Protein AF-A0A934CWQ5-F1 (afdb_monomer)

Solvent-accessible surface area (backbone atoms only — not comparable to full-atom values): 5980 Å² total; per-residue (Å²): 134,55,74,67,29,53,52,23,44,56,51,14,55,50,30,44,52,49,19,52,57,28,49,80,69,72,39,38,60,55,19,54,39,26,48,38,51,16,53,44,26,43,38,38,21,45,21,22,69,71,64,77,41,87,55,77,99,70,81,56,46,71,59,38,40,61,69,38,70,62,86,74,60,66,73,58,52,53,50,50,53,50,42,46,56,49,40,53,49,67,73,59,57,93,48,64,69,62,49,52,71,72,36,42,69,89,75,72,110

Mean predicted aligned error: 2.6 Å

pLDDT: mean 96.06, std 3.04, range [79.69, 98.69]

Secondary structure (DSSP, 8-state):
--HHHHHHHHHHHHHHHHHHHHHHTT-HHHHHHHHHHHHHHHHHHHHHHHHSSPPPS---HHHHHHHTT----HHHHHHHHHHHHHHHHHHS-S-HHHHHHHS-HHHH-

Foldseek 3Di:
DDPLLVVLQVVLVVLQVVLVVCLVVLVQLSNLQSPLSSLVSNLQSLLCVQVVDRDDPDSQNVVSCVSSVDDDDPVVVVVNVVSSVSNVCSVDPPDVVVNSVVGGSVNRD

Sequence (109 aa):
MRKDTESFILSSEYDLTTARHMFNTGRYVYVVFMCHIAVEKLLKAIVAETTDRVPPKTHNLLYLIKLACLSMPQDLFDFVAKINNASIVTRYPEDFNRLIESYPENVVK

Nearest PDB structures (foldseek):
  1ufb-assembly1_A  TM=8.213E-01  e=5.011E-03  Thermus thermophilus
  1wol-assembly1_A  TM=7.778E-01  e=8.380E-03  Sulfurisphaera tokodaii str. 7
  2hsb-assembly1_A  TM=7.605E-01  e=5.068E-02  Archaeoglobus fulgidus
  3o10-assembly2_C  TM=7.339E-01  e=1.833E-01  Homo sapiens
  1o3u-assembly1_A-2  TM=6.286E-01  e=9.890E-02  Thermotoga maritima

Radius of gyration: 14.51 Å; Cα contacts (8 Å, |Δi|>4): 119; chains: 1; bounding box: 35×28×37 Å

Structure (mmCIF, N/CA/C/O backbone):
data_AF-A0A934CWQ5-F1
#
_entry.id   AF-A0A934CWQ5-F1
#
loop_
_atom_site.group_PDB
_atom_site.id
_atom_site.type_symbol
_atom_site.label_atom_id
_atom_site.label_alt_id
_atom_site.label_comp_id
_atom_site.label_asym_id
_atom_site.label_entity_id
_atom_site.label_seq_id
_atom_site.pdbx_PDB_ins_code
_atom_site.Cartn_x
_atom_site.Cartn_y
_atom_site.Cartn_z
_atom_site.occupancy
_atom_site.B_iso_or_equiv
_atom_site.auth_seq_id
_atom_site.auth_comp_id
_atom_site.auth_asym_id
_atom_site.auth_atom_id
_atom_site.pdbx_PDB_model_num
ATOM 1 N N . MET A 1 1 ? 17.380 -7.207 -11.961 1.00 81.62 1 MET A N 1
ATOM 2 C CA . MET A 1 1 ? 16.435 -6.309 -11.281 1.00 81.62 1 MET A CA 1
ATOM 3 C C . MET A 1 1 ? 17.050 -4.924 -11.272 1.00 81.62 1 MET A C 1
ATOM 5 O O . MET A 1 1 ? 18.252 -4.808 -11.051 1.00 81.62 1 MET A O 1
ATOM 9 N N . ARG A 1 2 ? 16.282 -3.898 -11.627 1.00 93.00 2 ARG A N 1
ATOM 10 C CA . ARG A 1 2 ? 16.751 -2.511 -11.654 1.00 93.00 2 ARG A CA 1
ATOM 11 C C . ARG A 1 2 ? 16.902 -1.975 -10.225 1.00 93.00 2 ARG A C 1
ATOM 13 O O . ARG A 1 2 ? 16.216 -2.412 -9.303 1.00 93.00 2 ARG A O 1
ATOM 20 N N . LYS A 1 3 ? 17.771 -0.978 -10.039 1.00 93.12 3 LYS A N 1
ATOM 21 C CA . LYS A 1 3 ? 18.025 -0.369 -8.719 1.00 93.12 3 LYS A CA 1
ATOM 22 C C . LYS A 1 3 ? 16.785 0.324 -8.131 1.00 93.12 3 LYS A C 1
ATOM 24 O O . LYS A 1 3 ? 16.580 0.331 -6.917 1.00 93.12 3 LYS A O 1
ATOM 29 N N . ASP A 1 4 ? 15.968 0.940 -8.983 1.00 92.19 4 ASP A N 1
ATOM 30 C CA . ASP A 1 4 ? 14.701 1.553 -8.578 1.00 92.19 4 ASP A CA 1
ATOM 31 C C . ASP A 1 4 ? 13.670 0.494 -8.166 1.00 92.19 4 ASP A C 1
ATOM 33 O O . ASP A 1 4 ? 13.011 0.675 -7.143 1.00 92.19 4 ASP A O 1
ATOM 37 N N . THR A 1 5 ? 13.600 -0.640 -8.867 1.00 97.69 5 THR A N 1
ATOM 38 C CA . THR A 1 5 ? 12.786 -1.800 -8.466 1.00 97.69 5 THR A CA 1
ATOM 39 C C . THR A 1 5 ? 13.146 -2.302 -7.069 1.00 97.69 5 THR A C 1
ATOM 41 O O . THR A 1 5 ? 12.260 -2.425 -6.226 1.00 97.69 5 THR A O 1
ATOM 44 N N . GLU A 1 6 ? 14.433 -2.537 -6.792 1.00 97.44 6 GLU A N 1
ATOM 45 C CA . GLU A 1 6 ? 14.908 -2.967 -5.464 1.00 97.44 6 GLU A CA 1
ATOM 46 C C . GLU A 1 6 ? 14.487 -1.989 -4.365 1.00 97.44 6 GLU A C 1
ATOM 48 O O . GLU A 1 6 ? 13.993 -2.389 -3.311 1.00 97.44 6 GLU A O 1
ATOM 53 N N . SER A 1 7 ? 14.625 -0.690 -4.641 1.00 97.38 7 SER A N 1
ATOM 54 C CA . SER A 1 7 ? 14.237 0.366 -3.706 1.00 97.38 7 SER A CA 1
ATOM 55 C C . SER A 1 7 ? 12.729 0.357 -3.430 1.00 97.38 7 SER A C 1
ATOM 57 O O . SER A 1 7 ? 12.309 0.535 -2.286 1.00 97.38 7 SER A O 1
ATOM 59 N N . PHE A 1 8 ? 11.904 0.135 -4.457 1.00 98.25 8 PHE A N 1
ATOM 60 C CA . PHE A 1 8 ? 10.454 0.044 -4.299 1.00 98.25 8 PHE A CA 1
ATOM 61 C C . PHE A 1 8 ? 10.023 -1.201 -3.522 1.00 98.25 8 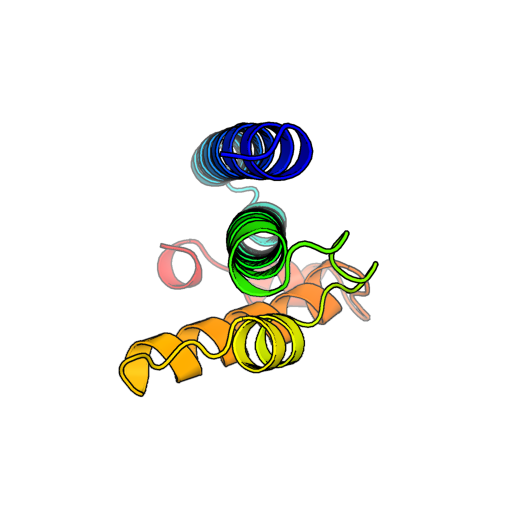PHE A C 1
ATOM 63 O O . PHE A 1 8 ? 9.157 -1.081 -2.658 1.00 98.25 8 PHE A O 1
ATOM 70 N N . ILE A 1 9 ? 10.636 -2.362 -3.776 1.00 98.56 9 ILE A N 1
ATOM 71 C CA . ILE A 1 9 ? 10.340 -3.602 -3.041 1.00 98.56 9 ILE A CA 1
ATOM 72 C C . ILE A 1 9 ? 10.688 -3.432 -1.562 1.00 98.56 9 ILE A C 1
ATOM 74 O O . ILE A 1 9 ? 9.818 -3.602 -0.710 1.00 98.56 9 ILE A O 1
ATOM 78 N N . LEU A 1 10 ? 11.912 -2.989 -1.258 1.00 98.56 10 LEU A N 1
ATOM 79 C CA . LEU A 1 10 ? 12.346 -2.752 0.121 1.00 98.56 10 LEU A CA 1
ATOM 80 C C . LEU A 1 10 ? 11.416 -1.765 0.839 1.00 98.56 10 LEU A C 1
ATOM 82 O O . LEU A 1 10 ? 11.015 -1.973 1.983 1.00 98.56 10 LEU A O 1
ATOM 86 N N . SER A 1 11 ? 11.050 -0.678 0.160 1.00 98.38 11 SER A N 1
ATOM 87 C CA . SER A 1 11 ? 10.177 0.335 0.743 1.00 98.38 11 SER A CA 1
ATOM 88 C C . SER A 1 11 ? 8.732 -0.155 0.918 1.00 98.38 11 SER A C 1
ATOM 90 O O . SER A 1 11 ? 8.077 0.242 1.877 1.00 98.38 11 SER A O 1
ATOM 92 N N . SER A 1 12 ? 8.243 -1.042 0.046 1.00 98.69 12 SER A N 1
ATOM 93 C CA . SER A 1 12 ? 6.948 -1.719 0.201 1.00 98.69 12 SER A CA 1
ATOM 94 C C . SER A 1 12 ? 6.923 -2.612 1.445 1.00 98.69 12 SER A C 1
ATOM 96 O O . SER A 1 12 ? 5.974 -2.570 2.227 1.00 98.69 12 SER A O 1
ATOM 98 N N . GLU A 1 13 ? 7.968 -3.413 1.658 1.00 98.62 13 GLU A N 1
ATOM 99 C CA . GLU A 1 13 ? 8.088 -4.289 2.834 1.00 98.62 13 GLU A CA 1
ATOM 100 C C . GLU A 1 13 ? 8.193 -3.489 4.139 1.00 98.62 13 GLU A C 1
ATOM 102 O O . GLU A 1 13 ? 7.581 -3.840 5.156 1.00 98.62 13 GLU A O 1
ATOM 107 N N . TYR A 1 14 ? 8.923 -2.373 4.098 1.00 98.69 14 TYR A N 1
ATOM 108 C CA . TYR A 1 14 ? 9.032 -1.440 5.214 1.00 98.69 14 TYR A CA 1
ATOM 109 C C . TYR A 1 14 ? 7.668 -0.839 5.598 1.00 98.69 14 TYR A C 1
ATOM 111 O O . TYR A 1 14 ? 7.302 -0.801 6.779 1.00 98.69 14 TYR A O 1
ATOM 119 N N . ASP A 1 15 ? 6.870 -0.423 4.612 1.00 98.62 15 ASP A N 1
ATOM 120 C CA . ASP A 1 15 ? 5.528 0.115 4.853 1.00 98.62 15 ASP A CA 1
ATOM 121 C C . ASP A 1 15 ? 4.568 -0.947 5.386 1.00 98.62 15 ASP A C 1
ATOM 123 O O . ASP A 1 15 ? 3.794 -0.676 6.304 1.00 98.62 15 ASP A O 1
ATOM 127 N N . LEU A 1 16 ? 4.635 -2.175 4.867 1.00 98.38 16 LEU A N 1
ATOM 128 C CA . LEU A 1 16 ? 3.809 -3.274 5.363 1.00 98.38 16 LEU A CA 1
ATOM 129 C C . LEU A 1 16 ? 4.153 -3.623 6.821 1.00 98.38 16 LEU A C 1
ATOM 131 O O . LEU A 1 16 ? 3.271 -3.924 7.629 1.00 98.38 16 LEU A O 1
ATOM 135 N N . THR A 1 17 ? 5.433 -3.532 7.185 1.00 98.62 17 THR A N 1
ATOM 136 C CA . THR A 1 17 ? 5.883 -3.667 8.578 1.00 98.62 17 THR A CA 1
ATOM 137 C C . THR A 1 17 ? 5.317 -2.542 9.447 1.00 98.62 17 THR A C 1
ATOM 139 O O . THR A 1 17 ? 4.795 -2.792 10.535 1.00 98.62 17 THR A O 1
ATOM 142 N N . THR A 1 18 ? 5.317 -1.310 8.937 1.00 98.62 18 THR A N 1
ATOM 143 C CA . THR A 1 18 ? 4.697 -0.156 9.606 1.00 98.62 18 THR A CA 1
ATOM 144 C C . THR A 1 18 ? 3.193 -0.361 9.807 1.00 98.62 18 THR A C 1
ATOM 146 O O . THR A 1 18 ? 2.690 -0.152 10.913 1.00 98.62 18 THR A O 1
ATOM 149 N N . ALA A 1 19 ? 2.481 -0.858 8.789 1.00 98.25 19 ALA A N 1
ATOM 150 C CA . ALA A 1 19 ? 1.061 -1.195 8.875 1.00 98.25 19 ALA A CA 1
ATOM 151 C C . ALA A 1 19 ? 0.790 -2.204 10.002 1.00 98.25 19 ALA A C 1
ATOM 153 O O . ALA A 1 19 ? -0.147 -2.034 10.779 1.00 98.25 19 ALA A O 1
ATOM 154 N N . ARG A 1 20 ? 1.656 -3.213 10.161 1.00 98.25 20 ARG A N 1
ATOM 155 C CA . ARG A 1 20 ? 1.557 -4.204 11.244 1.00 98.25 20 ARG A CA 1
ATOM 156 C C . ARG A 1 20 ? 1.725 -3.579 12.630 1.00 98.25 20 ARG A C 1
ATOM 158 O O . ARG A 1 20 ? 0.961 -3.897 13.538 1.00 98.25 20 ARG A O 1
ATOM 165 N N . HIS A 1 21 ? 2.680 -2.667 12.805 1.00 98.44 21 HIS A N 1
ATOM 166 C CA . HIS A 1 21 ? 2.838 -1.937 14.069 1.00 98.44 21 HIS A CA 1
ATOM 167 C C . HIS A 1 21 ? 1.626 -1.046 14.381 1.00 98.44 21 HIS A C 1
ATOM 169 O O . HIS A 1 21 ? 1.182 -0.969 15.528 1.00 98.44 21 HIS A O 1
ATOM 175 N N . MET A 1 22 ? 1.054 -0.406 13.361 1.00 98.06 22 MET A N 1
ATOM 176 C CA . MET A 1 22 ? -0.153 0.410 13.501 1.00 98.06 22 MET A CA 1
ATOM 177 C C . MET A 1 22 ? -1.383 -0.430 13.844 1.00 98.06 22 MET A C 1
ATOM 179 O O . MET A 1 22 ? -2.185 -0.019 14.679 1.00 98.06 22 MET A O 1
ATOM 183 N N . PHE A 1 23 ? -1.496 -1.628 13.272 1.00 98.19 23 PHE A N 1
ATOM 184 C CA . PHE A 1 23 ? -2.565 -2.567 13.595 1.00 98.19 23 PHE A CA 1
ATOM 185 C C . PHE A 1 23 ? -2.517 -2.952 15.073 1.00 98.19 23 PHE A C 1
ATOM 187 O O . PHE A 1 23 ? -3.494 -2.770 15.793 1.00 98.19 23 PHE A O 1
ATOM 194 N N . ASN A 1 24 ? -1.340 -3.350 15.560 1.00 97.75 24 ASN A N 1
ATOM 195 C CA . ASN A 1 24 ? -1.142 -3.742 16.958 1.00 97.75 24 ASN A CA 1
ATOM 196 C C . ASN A 1 24 ? -1.401 -2.607 17.965 1.00 97.75 24 ASN A C 1
ATOM 198 O O . ASN A 1 24 ? -1.602 -2.869 19.146 1.00 97.75 24 ASN A O 1
ATOM 202 N N . THR A 1 25 ? -1.366 -1.350 17.517 1.00 97.62 25 THR A N 1
ATOM 203 C CA . THR A 1 25 ? -1.606 -0.163 18.356 1.00 97.62 25 THR A CA 1
ATOM 204 C C . THR A 1 25 ? -3.000 0.443 18.157 1.00 97.62 25 THR A C 1
ATOM 206 O O . THR A 1 25 ? -3.270 1.529 18.672 1.00 97.62 25 THR A O 1
ATOM 209 N N . GLY A 1 26 ? -3.891 -0.227 17.415 1.00 96.69 26 GLY A N 1
ATOM 210 C CA . GLY A 1 26 ? -5.267 0.227 17.180 1.00 96.69 26 GLY A CA 1
ATOM 211 C C . GLY A 1 26 ? -5.385 1.423 16.228 1.00 96.69 26 GLY A C 1
ATOM 212 O O . GLY A 1 26 ? -6.401 2.115 16.196 1.00 96.69 26 GLY A O 1
ATOM 213 N N . ARG A 1 27 ? -4.340 1.721 15.450 1.00 97.38 27 ARG A N 1
ATOM 214 C CA . ARG A 1 27 ? -4.270 2.873 14.537 1.00 97.38 27 ARG A CA 1
ATOM 215 C C . ARG A 1 27 ? -4.790 2.512 13.142 1.00 97.38 27 ARG A C 1
ATOM 217 O O . ARG A 1 27 ? -4.103 2.702 12.142 1.00 97.38 27 ARG A O 1
ATOM 224 N N . TYR A 1 28 ? -6.016 2.000 13.076 1.00 97.19 28 TYR A N 1
ATOM 225 C CA . TYR A 1 28 ? -6.590 1.328 11.901 1.00 97.19 28 TYR A CA 1
ATOM 226 C C . TYR A 1 28 ? -6.701 2.182 10.634 1.00 97.19 28 TYR A C 1
ATOM 228 O O . TYR A 1 28 ? -6.382 1.699 9.549 1.00 97.19 28 TYR A O 1
ATOM 236 N N . VAL A 1 29 ? -7.030 3.471 10.757 1.00 96.81 29 VAL A N 1
ATOM 237 C CA . VAL A 1 29 ? -6.992 4.418 9.624 1.00 96.81 29 VAL A CA 1
ATOM 238 C C . VAL A 1 29 ? -5.619 4.414 8.944 1.00 96.81 29 VAL A C 1
ATOM 240 O O . VAL A 1 29 ? -5.518 4.386 7.717 1.00 96.81 29 VAL A O 1
ATOM 243 N N . TYR A 1 30 ? -4.550 4.386 9.741 1.00 97.06 30 TYR A N 1
ATOM 244 C CA . TYR A 1 30 ? -3.194 4.361 9.213 1.00 97.06 30 TYR A CA 1
ATOM 245 C C . TYR A 1 30 ? -2.776 2.984 8.700 1.00 97.06 30 TYR A C 1
ATOM 2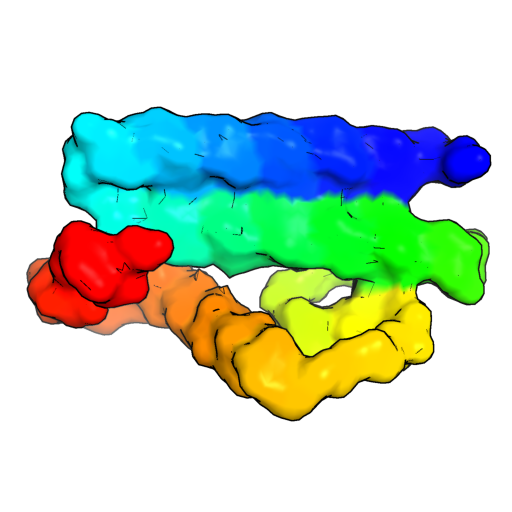47 O O . TYR A 1 30 ? -1.965 2.921 7.783 1.00 97.06 30 TYR A O 1
ATOM 255 N N . VAL A 1 31 ? -3.355 1.891 9.205 1.00 97.88 31 VAL A N 1
ATOM 256 C CA . VAL A 1 31 ? -3.151 0.556 8.617 1.00 97.88 31 VAL A CA 1
ATOM 257 C C . VAL A 1 31 ? -3.636 0.541 7.171 1.00 97.88 31 VAL A C 1
ATOM 259 O O . VAL A 1 31 ? -2.881 0.163 6.282 1.00 97.88 31 VAL A O 1
ATOM 262 N N . VAL A 1 32 ? -4.861 1.016 6.921 1.00 96.88 32 VAL A N 1
ATOM 263 C CA . VAL A 1 32 ? -5.438 1.085 5.568 1.00 96.88 32 VAL A CA 1
ATOM 264 C C . VAL A 1 32 ? -4.566 1.938 4.649 1.00 96.88 32 VAL A C 1
ATOM 266 O O . VAL A 1 32 ? -4.259 1.532 3.526 1.00 96.88 32 VAL A O 1
ATOM 269 N N . PHE A 1 33 ? -4.112 3.093 5.142 1.00 97.69 33 PHE A N 1
ATOM 270 C CA . PHE A 1 33 ? -3.217 3.965 4.390 1.00 97.69 33 PHE A CA 1
ATOM 271 C C . PHE A 1 33 ? -1.870 3.293 4.078 1.00 97.69 33 PHE A C 1
ATOM 273 O O . PHE A 1 33 ? -1.443 3.295 2.928 1.00 97.69 33 PHE A O 1
ATOM 280 N N . MET A 1 34 ? -1.215 2.665 5.057 1.00 98.06 34 MET A N 1
ATOM 281 C CA . MET A 1 34 ? 0.083 2.013 4.848 1.00 98.06 34 MET A CA 1
ATOM 282 C C . MET A 1 34 ? -0.019 0.791 3.933 1.00 98.06 34 MET A C 1
ATOM 284 O O . MET A 1 34 ? 0.842 0.601 3.077 1.00 98.06 34 MET A O 1
ATOM 288 N N . CYS A 1 35 ? -1.096 0.007 4.030 1.00 97.88 35 CYS A N 1
ATOM 289 C CA . CYS A 1 35 ? -1.360 -1.087 3.096 1.00 97.88 35 CYS A CA 1
ATOM 290 C C . CYS A 1 35 ? -1.528 -0.576 1.656 1.00 97.88 35 CYS A C 1
ATOM 292 O O . CYS A 1 35 ? -1.000 -1.186 0.728 1.00 97.88 35 CYS A O 1
ATOM 294 N N . HIS A 1 36 ? -2.203 0.563 1.455 1.00 98.31 36 HIS A N 1
ATOM 295 C CA . HIS A 1 36 ? -2.291 1.192 0.136 1.00 98.31 36 HIS A CA 1
ATOM 296 C C . HIS A 1 36 ? -0.906 1.564 -0.412 1.00 98.31 36 HIS A C 1
ATOM 298 O O . HIS A 1 36 ? -0.593 1.212 -1.549 1.00 98.31 36 HIS A O 1
ATOM 304 N N . ILE A 1 37 ? -0.066 2.234 0.388 1.00 98.31 37 ILE A N 1
ATOM 305 C CA . ILE A 1 37 ? 1.270 2.665 -0.056 1.00 98.31 37 ILE A CA 1
ATOM 306 C C . ILE A 1 37 ? 2.189 1.459 -0.321 1.00 98.31 37 ILE A C 1
ATOM 308 O O . ILE A 1 37 ? 2.927 1.467 -1.307 1.00 98.31 37 ILE A O 1
ATOM 312 N N . ALA A 1 38 ? 2.104 0.393 0.479 1.00 98.62 38 ALA A N 1
ATOM 313 C CA . ALA A 1 38 ? 2.846 -0.841 0.223 1.00 98.62 38 ALA A CA 1
ATOM 314 C C . ALA A 1 38 ? 2.474 -1.441 -1.146 1.00 98.62 38 ALA A C 1
ATOM 316 O O . ALA A 1 38 ? 3.343 -1.669 -1.990 1.00 98.62 38 ALA A O 1
ATOM 317 N N . VAL A 1 39 ? 1.174 -1.601 -1.427 1.00 98.31 39 VAL A N 1
ATOM 318 C CA . VAL A 1 39 ? 0.705 -2.105 -2.731 1.00 98.31 39 VAL A CA 1
ATOM 319 C C . VAL A 1 39 ? 1.121 -1.173 -3.871 1.00 98.31 39 VAL A C 1
ATOM 321 O O . VAL A 1 39 ? 1.566 -1.644 -4.917 1.00 98.31 39 VAL A O 1
ATOM 324 N N . GLU A 1 40 ? 1.038 0.145 -3.678 1.00 98.69 40 GLU A N 1
ATOM 325 C CA . GLU A 1 40 ? 1.493 1.138 -4.654 1.00 98.69 40 GLU A CA 1
ATOM 326 C C . GLU A 1 40 ? 2.968 0.947 -5.017 1.00 98.69 40 GLU A C 1
ATOM 328 O O . GLU A 1 40 ? 3.318 0.929 -6.198 1.00 98.69 40 GLU A O 1
ATOM 333 N N . LYS A 1 41 ? 3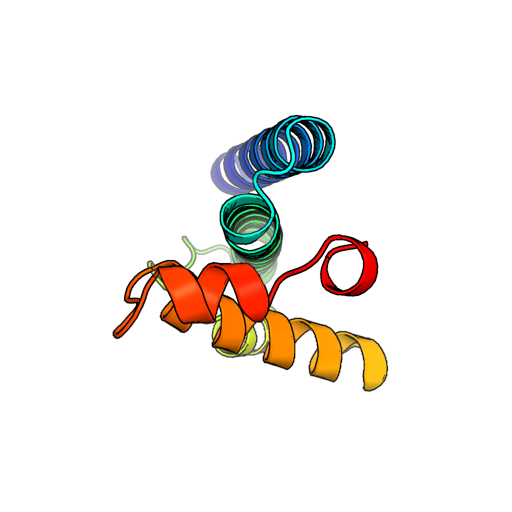.838 0.802 -4.015 1.00 98.62 41 LYS A N 1
ATOM 334 C CA . LYS A 1 41 ? 5.280 0.639 -4.218 1.00 98.62 41 LYS A CA 1
ATOM 335 C C . LYS A 1 41 ? 5.598 -0.679 -4.910 1.00 98.62 41 LYS A C 1
ATOM 337 O O . LYS A 1 41 ? 6.389 -0.678 -5.850 1.00 98.62 41 LYS A O 1
ATOM 342 N N . LEU A 1 42 ? 4.930 -1.770 -4.542 1.00 98.31 42 LEU A N 1
ATOM 343 C CA . LEU A 1 42 ? 5.100 -3.040 -5.244 1.00 98.31 42 LEU A CA 1
ATOM 344 C C . LEU A 1 42 ? 4.646 -2.946 -6.709 1.00 98.31 42 LEU A C 1
ATOM 346 O O . LEU A 1 42 ? 5.371 -3.369 -7.606 1.00 98.31 42 LEU A O 1
ATOM 350 N N . LEU A 1 43 ? 3.500 -2.317 -6.987 1.00 98.44 43 LEU A N 1
ATOM 351 C CA . LEU A 1 43 ? 3.054 -2.083 -8.364 1.00 98.44 43 LEU A CA 1
ATOM 352 C C . LEU A 1 43 ? 4.035 -1.193 -9.139 1.00 98.44 43 LEU A C 1
ATOM 354 O O . LEU A 1 43 ? 4.298 -1.453 -10.309 1.00 98.44 43 LEU A O 1
ATOM 358 N N . LYS A 1 44 ? 4.62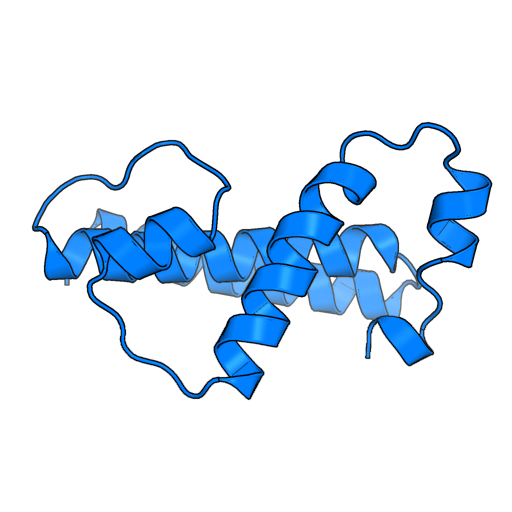5 -0.177 -8.501 1.00 98.56 44 LYS A N 1
ATOM 359 C CA . LYS A 1 44 ? 5.677 0.662 -9.099 1.00 98.56 44 LYS A CA 1
ATOM 360 C C . LYS A 1 44 ? 6.936 -0.134 -9.435 1.00 98.56 44 LYS A C 1
ATOM 362 O O . LYS A 1 44 ? 7.504 0.097 -10.499 1.00 98.56 44 LYS A O 1
ATOM 367 N N . ALA A 1 45 ? 7.328 -1.085 -8.588 1.00 98.38 45 ALA A N 1
ATOM 368 C CA . ALA A 1 45 ? 8.413 -2.017 -8.881 1.00 98.38 45 ALA A CA 1
ATOM 369 C C . ALA A 1 45 ? 8.104 -2.849 -10.139 1.00 98.38 45 ALA A C 1
ATOM 371 O O . ALA A 1 45 ? 8.932 -2.945 -11.041 1.00 98.38 45 ALA A O 1
ATOM 372 N N . ILE A 1 46 ? 6.878 -3.375 -10.253 1.00 97.88 46 ILE A N 1
ATOM 373 C CA . ILE A 1 46 ? 6.456 -4.153 -11.427 1.00 97.88 46 ILE A CA 1
ATOM 374 C C . ILE A 1 46 ? 6.419 -3.276 -12.685 1.00 97.88 46 ILE A C 1
ATOM 376 O O . ILE A 1 46 ? 6.919 -3.688 -13.729 1.00 97.88 46 ILE A O 1
ATOM 380 N N . VAL A 1 47 ? 5.876 -2.055 -12.610 1.00 98.25 47 VAL A N 1
ATOM 381 C CA . VAL A 1 47 ? 5.900 -1.101 -13.733 1.00 98.25 47 VAL A CA 1
ATOM 382 C C . VAL A 1 47 ? 7.341 -0.812 -14.165 1.00 98.25 47 VAL A C 1
ATOM 384 O O . VAL A 1 47 ? 7.612 -0.783 -15.364 1.00 98.25 47 VAL A O 1
ATOM 387 N N . ALA A 1 48 ? 8.270 -0.635 -13.221 1.00 97.69 48 ALA A N 1
ATOM 388 C CA . ALA A 1 48 ? 9.672 -0.372 -13.534 1.00 97.69 48 ALA A CA 1
ATOM 389 C C . ALA A 1 48 ? 10.318 -1.516 -14.327 1.00 97.69 48 ALA A C 1
ATOM 391 O O . ALA A 1 48 ? 10.943 -1.265 -15.356 1.00 97.69 48 ALA A O 1
ATOM 392 N N . GLU A 1 49 ? 10.119 -2.766 -13.899 1.00 97.50 49 GLU A N 1
ATOM 393 C CA . GLU A 1 49 ? 10.654 -3.942 -14.600 1.00 97.50 49 GLU A CA 1
ATOM 394 C C . GLU A 1 49 ? 9.970 -4.183 -15.951 1.00 97.50 49 GLU A C 1
ATOM 396 O O . GLU A 1 49 ? 10.633 -4.487 -16.937 1.00 97.50 49 GLU A O 1
ATOM 401 N N . THR A 1 50 ? 8.645 -4.036 -16.022 1.00 95.81 50 THR A N 1
ATOM 402 C CA . THR A 1 50 ? 7.873 -4.364 -17.237 1.00 95.81 50 THR A CA 1
ATOM 403 C C . THR A 1 50 ? 8.000 -3.316 -18.337 1.00 95.81 50 THR A C 1
ATOM 405 O O . THR A 1 50 ? 7.894 -3.651 -19.515 1.00 95.81 50 THR A O 1
ATOM 408 N N . THR A 1 51 ? 8.224 -2.051 -17.977 1.00 95.12 51 THR A N 1
ATOM 409 C CA . THR A 1 51 ? 8.296 -0.941 -18.942 1.00 95.12 51 THR A CA 1
ATOM 410 C C . THR A 1 51 ? 9.711 -0.421 -19.177 1.00 95.12 51 THR A C 1
ATOM 412 O O . THR A 1 51 ? 9.899 0.424 -20.053 1.00 95.12 51 THR A O 1
ATOM 415 N N . ASP A 1 52 ? 10.686 -0.891 -18.392 1.00 95.75 52 ASP A N 1
ATOM 416 C CA . ASP A 1 52 ? 12.066 -0.394 -18.343 1.00 95.75 52 ASP A CA 1
ATOM 417 C C . ASP A 1 52 ? 12.160 1.133 -18.119 1.00 95.75 52 ASP A C 1
ATOM 419 O O . ASP A 1 52 ? 13.084 1.822 -18.561 1.00 95.75 52 ASP A O 1
ATOM 423 N N . ARG A 1 53 ? 11.181 1.703 -17.407 1.00 94.75 53 ARG A N 1
ATOM 424 C CA . ARG A 1 53 ? 11.051 3.147 -17.161 1.00 94.75 53 ARG A CA 1
ATOM 425 C C . ARG A 1 53 ? 10.783 3.436 -15.695 1.00 94.75 53 ARG A C 1
ATOM 427 O O . ARG A 1 53 ? 10.239 2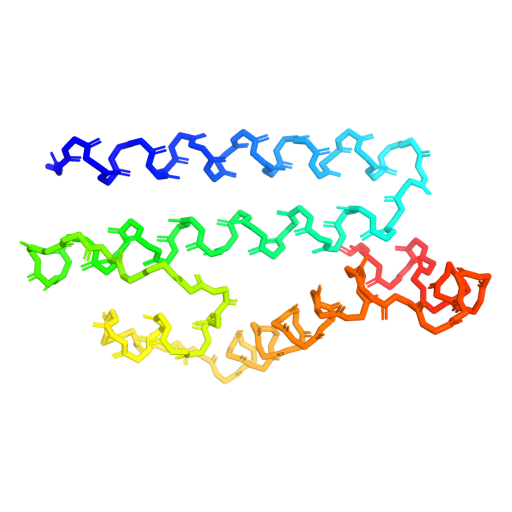.618 -14.966 1.00 94.75 53 ARG A O 1
ATOM 434 N N . VAL A 1 54 ? 11.102 4.659 -15.278 1.00 95.00 54 VAL A N 1
ATOM 435 C CA . VAL A 1 54 ? 10.702 5.145 -13.955 1.00 95.00 54 VAL A CA 1
ATOM 436 C C . VAL A 1 54 ? 9.168 5.228 -13.907 1.00 95.00 54 VAL A C 1
ATOM 438 O O . VAL A 1 54 ? 8.576 5.886 -14.771 1.00 95.00 54 VAL A O 1
ATOM 441 N N . PRO A 1 55 ? 8.507 4.592 -12.924 1.00 97.25 55 PRO A N 1
ATOM 442 C CA . PRO A 1 55 ? 7.056 4.612 -12.830 1.00 97.25 55 PRO A CA 1
ATOM 443 C C . PRO A 1 55 ? 6.541 6.029 -12.525 1.00 97.25 55 PRO A C 1
ATOM 445 O O . PRO A 1 55 ? 7.225 6.826 -11.873 1.00 97.25 55 PRO A O 1
ATOM 448 N N . PRO A 1 56 ? 5.318 6.374 -12.963 1.00 97.44 56 PRO A N 1
ATOM 449 C CA . PRO A 1 56 ? 4.761 7.703 -12.748 1.00 97.44 56 PRO A CA 1
ATOM 450 C C . PRO A 1 56 ? 4.545 8.005 -11.259 1.00 97.44 56 PRO A C 1
ATOM 452 O O . PRO A 1 56 ? 4.217 7.130 -10.452 1.00 97.44 56 PRO A O 1
ATOM 455 N N . LYS A 1 57 ? 4.650 9.288 -10.899 1.00 96.38 57 LYS A N 1
ATOM 456 C CA . LYS A 1 57 ? 4.328 9.793 -9.556 1.00 96.38 57 LYS A CA 1
ATOM 457 C C . LYS A 1 57 ? 2.811 9.879 -9.371 1.00 96.38 57 LYS A C 1
ATOM 459 O O . LYS A 1 57 ? 2.215 10.941 -9.490 1.00 96.38 57 LYS A O 1
ATOM 464 N N . THR A 1 58 ? 2.195 8.731 -9.129 1.00 97.56 58 THR A N 1
ATOM 465 C CA . THR A 1 58 ? 0.755 8.576 -8.899 1.00 97.56 58 THR A CA 1
ATOM 466 C C . THR A 1 58 ? 0.497 7.617 -7.745 1.00 97.56 58 THR A C 1
ATOM 468 O O . THR A 1 58 ? 1.352 6.783 -7.436 1.00 97.56 58 THR A O 1
ATOM 471 N N . HIS A 1 59 ? -0.688 7.750 -7.152 1.00 97.19 59 HIS A N 1
ATOM 472 C CA . HIS A 1 59 ? -1.228 6.881 -6.103 1.00 97.19 59 HIS A CA 1
ATOM 473 C C . HIS A 1 59 ? -2.391 6.015 -6.613 1.00 97.19 59 HIS A C 1
ATOM 475 O O . HIS A 1 59 ? -3.047 5.313 -5.856 1.00 97.19 59 HIS A O 1
ATOM 481 N N . ASN A 1 60 ? -2.697 6.090 -7.912 1.00 97.94 60 ASN A N 1
ATOM 482 C CA . ASN A 1 60 ? -3.786 5.325 -8.503 1.00 97.94 60 ASN A CA 1
ATOM 483 C C . ASN A 1 60 ? -3.319 3.894 -8.816 1.00 97.94 60 ASN A C 1
ATOM 485 O O . ASN A 1 60 ? -2.631 3.665 -9.815 1.00 97.94 60 ASN A O 1
ATOM 489 N N . LEU A 1 61 ? -3.718 2.936 -7.977 1.00 98.44 61 LEU A N 1
ATOM 490 C CA . LEU A 1 61 ? -3.339 1.526 -8.105 1.00 98.44 61 LEU A CA 1
ATOM 491 C C . LEU A 1 61 ? -3.880 0.902 -9.397 1.00 98.44 61 LEU A C 1
ATOM 493 O O . LEU A 1 61 ? -3.176 0.135 -10.047 1.00 98.44 61 LEU A O 1
ATOM 497 N N . LEU A 1 62 ? -5.093 1.275 -9.818 1.00 97.88 62 LEU A N 1
ATOM 498 C CA . LEU A 1 62 ? -5.710 0.752 -11.044 1.00 97.88 62 LEU A CA 1
ATOM 499 C C . LEU A 1 62 ? -4.940 1.200 -12.291 1.00 97.88 62 LEU A C 1
ATOM 501 O O . LEU A 1 62 ? -4.748 0.432 -13.234 1.00 97.88 62 LEU A O 1
ATOM 505 N N . TYR A 1 63 ? -4.446 2.438 -12.280 1.00 98.31 63 TYR A N 1
ATOM 506 C CA . TYR A 1 63 ? -3.582 2.943 -13.340 1.00 98.31 63 TYR A CA 1
ATOM 507 C C . TYR A 1 63 ? -2.225 2.226 -13.360 1.00 98.31 63 TYR A C 1
ATOM 509 O O . TYR A 1 63 ? -1.749 1.869 -14.436 1.00 98.31 63 TYR A O 1
ATOM 517 N N . LEU A 1 64 ? -1.627 1.954 -12.195 1.00 98.50 64 LEU A N 1
ATOM 518 C CA . LEU A 1 64 ? -0.375 1.195 -12.111 1.00 98.50 64 LEU A CA 1
ATOM 519 C C . LEU A 1 64 ? -0.541 -0.259 -12.585 1.00 98.50 64 LEU A C 1
ATOM 521 O O . LEU A 1 64 ? 0.303 -0.733 -13.337 1.00 98.50 64 LEU A O 1
ATOM 525 N N . ILE A 1 65 ? -1.644 -0.935 -12.236 1.00 97.94 65 ILE A N 1
ATOM 526 C CA . ILE A 1 65 ? -1.983 -2.277 -12.753 1.00 97.94 65 ILE A CA 1
ATOM 527 C C . ILE A 1 65 ? -2.047 -2.268 -14.281 1.00 97.94 65 ILE A C 1
ATOM 529 O O . ILE A 1 65 ? -1.456 -3.130 -14.933 1.00 97.94 65 ILE A O 1
ATOM 533 N N . LYS A 1 66 ? -2.726 -1.265 -14.857 1.00 97.62 66 LYS A N 1
ATOM 534 C CA . LYS A 1 66 ? -2.831 -1.108 -16.311 1.00 97.62 66 LYS A CA 1
ATOM 535 C C . LYS A 1 66 ? -1.461 -0.911 -16.963 1.00 97.62 66 LYS A C 1
ATOM 537 O O . LYS A 1 66 ? -1.196 -1.526 -17.989 1.00 97.62 66 LYS A O 1
ATOM 542 N N . LEU A 1 67 ? -0.601 -0.068 -16.387 1.00 97.75 67 LEU A N 1
ATOM 543 C CA . LEU A 1 67 ? 0.756 0.163 -16.900 1.00 97.75 67 LEU A CA 1
ATOM 544 C C . LEU A 1 67 ? 1.648 -1.075 -16.799 1.00 97.75 67 LEU A C 1
ATOM 546 O O . LEU A 1 67 ? 2.472 -1.298 -17.678 1.00 97.75 67 LEU A O 1
ATOM 550 N N . ALA A 1 68 ? 1.474 -1.863 -15.741 1.00 96.00 68 ALA A N 1
ATOM 551 C CA . ALA A 1 68 ? 2.208 -3.099 -15.516 1.00 96.00 68 ALA A CA 1
ATOM 552 C C . ALA A 1 68 ? 1.728 -4.263 -16.404 1.00 96.00 68 ALA A C 1
ATOM 554 O O . ALA A 1 68 ? 2.301 -5.348 -16.334 1.00 96.00 68 ALA A O 1
ATOM 555 N N . CYS A 1 69 ? 0.666 -4.069 -17.200 1.00 95.00 69 CYS A N 1
ATOM 556 C CA . CYS A 1 69 ? 0.020 -5.119 -17.994 1.00 95.00 69 CYS A CA 1
ATOM 557 C C . CYS A 1 69 ? -0.338 -6.367 -17.160 1.00 95.00 69 CYS A C 1
ATOM 559 O O . CYS A 1 69 ? -0.273 -7.495 -17.651 1.00 95.00 69 CYS A O 1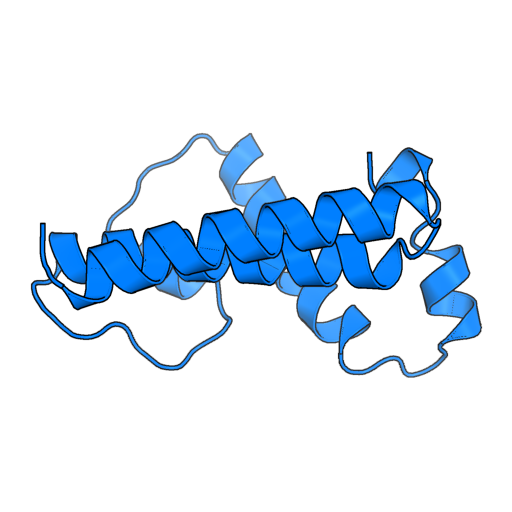
ATOM 561 N N . LEU A 1 70 ? -0.707 -6.173 -15.890 1.00 94.75 70 LEU A N 1
ATOM 562 C CA . LEU A 1 70 ? -1.037 -7.271 -14.985 1.00 94.75 70 LEU A CA 1
ATOM 563 C C . LEU A 1 70 ? -2.462 -7.765 -15.229 1.00 94.75 70 LEU A C 1
ATOM 565 O O . LEU A 1 70 ? -3.418 -6.991 -15.190 1.00 94.75 70 LEU A O 1
ATOM 569 N N . SER A 1 71 ? -2.598 -9.079 -15.401 1.00 93.56 71 SER A N 1
ATOM 570 C CA . SER A 1 71 ? -3.879 -9.769 -15.250 1.00 93.56 71 SER A CA 1
ATOM 571 C C . SER A 1 71 ? -3.960 -10.355 -13.843 1.00 93.56 71 SER A C 1
ATOM 573 O O . SER A 1 71 ? -2.982 -10.908 -13.338 1.00 93.56 71 SER A O 1
ATOM 575 N N . MET A 1 72 ? -5.106 -10.199 -13.186 1.00 93.50 72 MET A N 1
ATOM 576 C CA . MET A 1 72 ? -5.342 -10.740 -11.850 1.00 93.50 72 MET A CA 1
ATOM 577 C C . MET A 1 72 ? -6.786 -11.224 -11.707 1.00 93.50 72 MET A C 1
ATOM 579 O O . MET A 1 72 ? -7.652 -10.755 -12.450 1.00 93.50 72 MET A O 1
ATOM 583 N N . PRO A 1 73 ? -7.057 -12.149 -10.769 1.00 97.12 73 PRO A N 1
ATOM 584 C CA . PRO A 1 73 ? -8.417 -12.567 -10.455 1.00 97.12 73 PRO A CA 1
ATOM 585 C C . PRO A 1 73 ? -9.305 -11.377 -10.076 1.00 97.12 73 PRO A C 1
ATOM 587 O O . PRO A 1 73 ? -8.833 -10.434 -9.436 1.00 97.12 73 PRO A O 1
ATOM 590 N N . GLN A 1 74 ? -10.590 -11.447 -10.434 1.00 95.62 74 GLN A N 1
ATOM 591 C CA . GLN A 1 74 ? -11.550 -10.362 -10.210 1.00 95.62 74 GLN A CA 1
ATOM 592 C C . GLN A 1 74 ? -11.619 -9.948 -8.733 1.00 95.62 74 GLN A C 1
ATOM 594 O O . GLN A 1 74 ? -11.517 -8.765 -8.434 1.00 95.62 74 GLN A O 1
ATOM 599 N N . ASP A 1 75 ? -11.663 -10.913 -7.812 1.00 96.88 75 ASP A N 1
ATOM 600 C CA . ASP A 1 75 ? -11.727 -10.639 -6.371 1.00 96.88 75 ASP A CA 1
ATOM 601 C C . ASP A 1 75 ? -10.530 -9.811 -5.873 1.00 96.88 75 ASP A C 1
ATOM 603 O O . ASP A 1 75 ? -10.668 -8.926 -5.025 1.00 96.88 75 ASP A O 1
ATOM 607 N N . LEU A 1 76 ? -9.339 -10.067 -6.427 1.00 95.44 76 LEU A N 1
ATOM 608 C CA . LEU A 1 76 ? -8.134 -9.313 -6.088 1.00 95.44 76 LEU A CA 1
ATOM 609 C C . LEU A 1 76 ? -8.176 -7.907 -6.692 1.00 95.44 76 LEU A C 1
ATOM 611 O O . LEU A 1 76 ? -7.795 -6.944 -6.027 1.00 95.44 76 LEU A O 1
ATOM 615 N N . PHE A 1 77 ? -8.665 -7.775 -7.926 1.00 96.50 77 PHE A N 1
ATOM 616 C CA . PHE A 1 77 ? -8.859 -6.471 -8.555 1.00 96.50 77 PHE A CA 1
ATOM 617 C C . PHE A 1 77 ? -9.851 -5.611 -7.764 1.00 96.50 77 PHE A C 1
ATOM 619 O O . PHE A 1 77 ? -9.570 -4.444 -7.486 1.00 96.50 77 PHE A O 1
ATOM 626 N N . ASP A 1 78 ? -10.9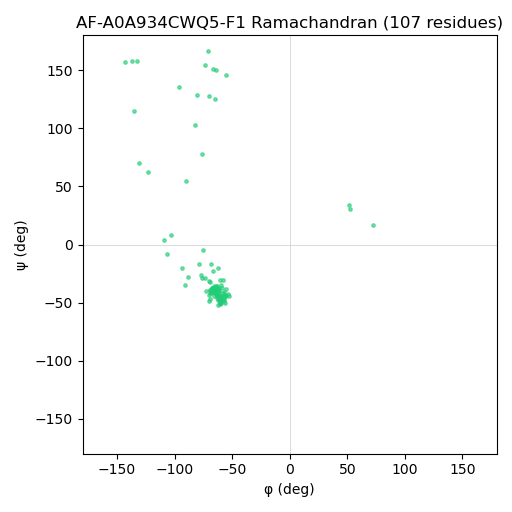68 -6.197 -7.336 1.00 96.75 78 ASP A N 1
ATOM 627 C CA . ASP A 1 78 ? -11.994 -5.523 -6.542 1.00 96.75 78 ASP A CA 1
ATOM 628 C C . ASP A 1 78 ? -11.452 -5.095 -5.174 1.00 96.75 78 ASP A C 1
ATOM 630 O O . ASP A 1 78 ? -11.700 -3.973 -4.718 1.00 96.75 78 ASP A O 1
ATOM 634 N N . PHE A 1 79 ? -10.629 -5.938 -4.544 1.00 95.50 79 PHE A N 1
ATOM 635 C CA . PHE A 1 79 ? -9.911 -5.572 -3.326 1.00 95.50 79 PHE A CA 1
ATOM 636 C C . PHE A 1 79 ? -8.967 -4.379 -3.548 1.00 95.50 79 PHE A C 1
ATOM 638 O O . PHE A 1 79 ? -8.986 -3.417 -2.771 1.00 95.50 79 PHE A O 1
ATOM 645 N N . VAL A 1 80 ? -8.178 -4.392 -4.629 1.00 96.88 80 VAL A N 1
ATOM 646 C CA . VAL A 1 80 ? -7.282 -3.278 -4.969 1.00 96.88 80 VAL A CA 1
ATOM 647 C C . VAL A 1 80 ? -8.073 -1.999 -5.272 1.00 96.88 80 VAL A C 1
ATOM 649 O O . VAL A 1 80 ? -7.678 -0.912 -4.849 1.00 96.88 80 VAL A O 1
ATOM 652 N N .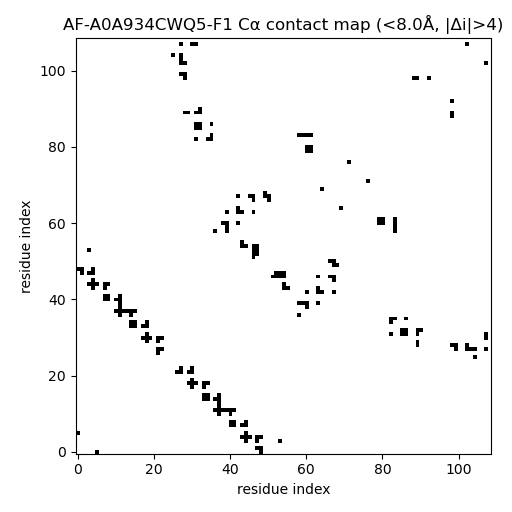 ALA A 1 81 ? -9.219 -2.098 -5.946 1.00 96.81 81 ALA A N 1
ATOM 653 C CA . ALA A 1 81 ? -10.100 -0.959 -6.188 1.00 96.81 81 ALA A CA 1
ATOM 654 C C . ALA A 1 81 ? -10.645 -0.374 -4.874 1.00 96.81 81 ALA A C 1
ATOM 656 O O . ALA A 1 81 ? -10.637 0.847 -4.682 1.00 96.81 81 ALA A O 1
ATOM 657 N N . LYS A 1 82 ? -11.050 -1.236 -3.933 1.00 95.81 82 LYS A N 1
ATOM 658 C CA . LYS A 1 82 ? -11.524 -0.827 -2.606 1.00 95.81 82 LYS A CA 1
ATOM 659 C C . LYS A 1 82 ? -10.445 -0.071 -1.830 1.00 95.81 82 LYS A C 1
ATOM 661 O O . LYS A 1 82 ? -10.707 1.036 -1.359 1.00 95.81 82 LYS A O 1
ATOM 666 N N . ILE A 1 83 ? -9.230 -0.618 -1.730 1.00 96.38 83 ILE A N 1
ATOM 667 C CA . ILE A 1 83 ? -8.140 0.038 -0.988 1.00 96.38 83 ILE A CA 1
ATOM 668 C C . ILE A 1 83 ? -7.642 1.310 -1.694 1.00 96.38 83 ILE A C 1
ATOM 670 O O . ILE A 1 83 ? -7.291 2.290 -1.036 1.00 96.38 83 ILE A O 1
ATOM 674 N N . ASN A 1 84 ? -7.677 1.345 -3.031 1.00 97.31 84 ASN A N 1
ATOM 675 C CA . ASN A 1 84 ? -7.384 2.545 -3.812 1.00 97.31 84 ASN A CA 1
ATOM 676 C C . ASN A 1 84 ? -8.319 3.702 -3.429 1.00 97.31 84 ASN 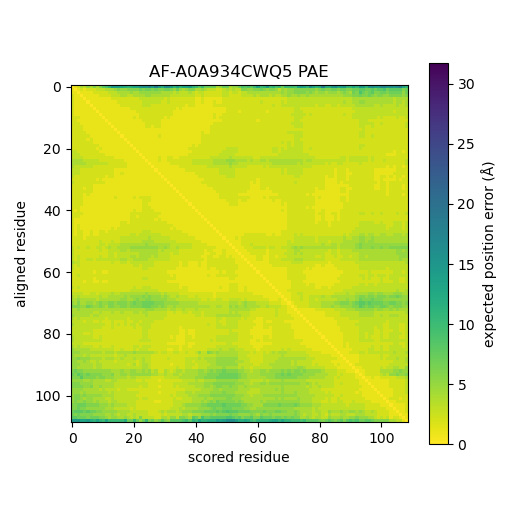A C 1
ATOM 678 O O . ASN A 1 84 ? -7.845 4.804 -3.162 1.00 97.31 84 ASN A O 1
ATOM 682 N N . ASN A 1 85 ? -9.625 3.445 -3.332 1.00 95.62 85 ASN A N 1
ATOM 683 C CA . ASN A 1 85 ? -10.604 4.461 -2.940 1.00 95.62 85 ASN A CA 1
ATOM 684 C C . ASN A 1 85 ? -10.479 4.848 -1.461 1.00 95.62 85 ASN A C 1
ATOM 686 O O . ASN A 1 85 ? -10.474 6.036 -1.135 1.00 95.62 85 ASN A O 1
ATOM 690 N N . ALA A 1 86 ? -10.309 3.860 -0.577 1.00 94.31 86 ALA A N 1
ATOM 691 C CA . ALA A 1 86 ? -10.140 4.086 0.858 1.00 94.31 86 ALA A CA 1
ATOM 692 C C . ALA A 1 86 ? -8.974 5.041 1.157 1.00 94.31 86 ALA A C 1
ATOM 694 O O . ALA A 1 86 ? -9.095 5.924 2.004 1.00 94.31 86 ALA A O 1
ATOM 695 N N . SER A 1 87 ? -7.880 4.928 0.397 1.00 93.06 87 SER A N 1
ATOM 696 C CA . SER A 1 87 ? -6.687 5.754 0.582 1.00 93.06 87 SER A CA 1
ATOM 697 C C . SER A 1 87 ? -6.939 7.262 0.467 1.00 93.06 87 SER A C 1
ATOM 699 O O . SER A 1 87 ? -6.226 8.045 1.094 1.00 93.06 87 SER A O 1
ATOM 701 N N . ILE A 1 88 ? -7.917 7.693 -0.341 1.00 93.19 88 ILE A N 1
ATOM 702 C CA . ILE A 1 88 ? -8.261 9.113 -0.507 1.00 93.19 88 ILE A CA 1
ATOM 703 C C . ILE A 1 88 ? -8.906 9.620 0.780 1.00 93.19 88 ILE A C 1
ATOM 705 O O . ILE A 1 88 ? -8.478 10.632 1.334 1.00 93.19 88 ILE A O 1
ATOM 709 N N . VAL A 1 89 ? -9.881 8.867 1.288 1.00 93.25 89 VAL A N 1
ATOM 710 C CA . VAL A 1 89 ? -10.638 9.211 2.495 1.00 93.25 89 VAL A CA 1
ATOM 711 C C . VAL A 1 89 ? -9.730 9.215 3.728 1.00 93.25 89 VAL A C 1
ATOM 713 O O . VAL A 1 89 ? -9.844 10.101 4.569 1.00 93.25 89 VAL A O 1
ATOM 716 N N . THR A 1 90 ? -8.759 8.296 3.815 1.00 93.31 90 THR A N 1
ATOM 717 C CA . THR A 1 90 ? -7.782 8.291 4.921 1.00 93.31 90 THR A CA 1
ATOM 718 C C . THR A 1 90 ? -6.843 9.501 4.915 1.00 93.31 90 THR A C 1
ATOM 720 O O . THR A 1 90 ? -6.271 9.826 5.950 1.00 93.31 90 THR A O 1
ATOM 723 N N . ARG A 1 91 ? -6.655 10.160 3.761 1.00 92.56 91 ARG A N 1
ATOM 724 C CA . ARG A 1 91 ? -5.806 11.358 3.617 1.00 92.56 91 ARG A CA 1
ATOM 725 C C . ARG A 1 91 ? -6.577 12.658 3.832 1.00 92.56 91 ARG A C 1
ATOM 727 O O . ARG A 1 91 ? -6.010 13.612 4.355 1.00 92.56 91 ARG A O 1
ATOM 734 N N . TYR A 1 92 ? -7.842 12.691 3.420 1.00 92.75 92 TYR A N 1
ATOM 735 C CA . TYR A 1 92 ? -8.684 13.887 3.443 1.00 92.75 92 TYR A CA 1
ATOM 736 C C . TYR A 1 92 ? -10.046 13.582 4.082 1.00 92.75 92 TYR A C 1
ATOM 738 O O . TYR A 1 92 ? -11.058 13.529 3.382 1.00 92.75 92 TYR A O 1
ATOM 746 N N . PRO A 1 93 ? -10.086 13.341 5.403 1.00 92.88 93 PRO A N 1
ATOM 747 C CA . PRO A 1 93 ? -11.342 13.154 6.112 1.00 92.88 93 PRO A CA 1
ATOM 748 C C . PRO A 1 93 ? -12.115 14.470 6.194 1.00 92.88 93 PRO A C 1
ATOM 750 O O . PRO A 1 93 ? -11.591 15.468 6.684 1.00 92.88 93 PRO A O 1
ATOM 753 N N . GLU A 1 94 ? -13.383 14.450 5.788 1.00 93.38 94 GLU A N 1
ATOM 754 C CA . GLU A 1 94 ? -14.324 15.529 6.121 1.00 93.38 94 GLU A CA 1
ATOM 755 C C . GLU A 1 94 ? -14.653 15.522 7.625 1.00 93.38 94 GLU A C 1
ATOM 757 O O . GLU A 1 94 ? -14.708 16.572 8.259 1.00 93.38 94 GLU A O 1
ATOM 762 N N . ASP A 1 95 ? -14.810 14.327 8.207 1.00 95.69 95 ASP A N 1
ATOM 763 C CA . ASP A 1 95 ? -15.011 14.095 9.639 1.00 95.69 95 ASP A CA 1
ATOM 764 C C . ASP A 1 95 ? -14.129 12.925 10.096 1.00 95.69 95 ASP A C 1
ATOM 766 O O . ASP A 1 95 ? -14.300 11.776 9.678 1.00 95.69 95 ASP A O 1
ATOM 770 N N . PHE A 1 96 ? -13.160 13.224 10.962 1.00 94.19 96 PHE A N 1
ATOM 771 C CA . PHE A 1 96 ? -12.201 12.232 11.437 1.00 94.19 96 PHE A CA 1
ATOM 772 C C . PHE A 1 96 ? -12.796 11.241 12.446 1.00 94.19 96 PHE A C 1
ATOM 774 O O . PHE A 1 96 ? -12.356 10.093 12.494 1.00 94.19 96 PHE A O 1
ATOM 781 N N . ASN A 1 97 ? -13.810 11.636 13.222 1.00 95.81 97 ASN A N 1
ATOM 782 C CA . ASN A 1 97 ? -14.462 10.724 14.165 1.00 95.81 97 ASN A CA 1
ATOM 783 C C . ASN A 1 97 ? -15.246 9.657 13.400 1.00 95.81 97 ASN A C 1
ATOM 785 O O . ASN A 1 97 ? -15.049 8.464 13.628 1.00 95.81 97 ASN A O 1
ATOM 789 N N . ARG A 1 98 ? -16.030 10.078 12.399 1.00 94.75 98 ARG A N 1
ATOM 790 C CA . ARG A 1 98 ? -16.725 9.150 11.490 1.00 94.75 98 ARG A CA 1
ATOM 791 C C . ARG A 1 98 ? -15.761 8.250 10.727 1.00 94.75 98 ARG A C 1
ATOM 793 O O . ARG A 1 98 ? -16.073 7.088 10.466 1.00 94.75 98 ARG A O 1
ATOM 800 N N . LEU A 1 99 ? -14.584 8.767 10.367 1.00 94.50 99 LEU A N 1
ATOM 801 C CA . LEU A 1 99 ? -13.553 7.964 9.720 1.00 94.50 99 LEU A CA 1
ATOM 802 C C . LEU A 1 99 ? -13.093 6.812 10.619 1.00 94.50 99 LEU A C 1
ATOM 804 O O . LEU A 1 99 ? -13.024 5.675 10.160 1.00 94.50 99 LEU A O 1
ATOM 808 N N . ILE A 1 100 ? -12.794 7.095 11.889 1.00 95.38 100 ILE A N 1
ATOM 809 C CA . ILE A 1 100 ? -12.379 6.068 12.854 1.00 95.38 100 ILE A CA 1
ATOM 810 C C . ILE A 1 100 ? -13.484 5.019 13.030 1.00 95.38 100 ILE A C 1
ATOM 812 O O . ILE A 1 100 ? -13.195 3.825 12.989 1.00 95.38 100 ILE A O 1
ATOM 816 N N . GLU A 1 101 ? -14.741 5.449 13.158 1.00 94.31 101 GLU A N 1
ATOM 817 C CA . GLU A 1 101 ? -15.901 4.550 13.269 1.00 94.31 101 GLU A CA 1
ATOM 818 C C . GLU A 1 101 ? -16.077 3.647 12.038 1.00 94.31 101 GLU A C 1
ATOM 820 O O . GLU A 1 101 ? -16.545 2.517 12.160 1.00 94.31 101 GLU A O 1
ATOM 825 N N . SER A 1 102 ? -15.671 4.122 10.856 1.00 93.19 102 SER A N 1
ATOM 826 C CA . SER A 1 102 ? -15.765 3.380 9.592 1.00 93.19 102 SER A CA 1
ATOM 827 C C . SER A 1 102 ? -14.664 2.328 9.410 1.00 93.19 102 SER A C 1
ATOM 829 O O . SER A 1 102 ? -14.805 1.440 8.567 1.00 93.19 102 SER A O 1
ATOM 831 N N . TYR A 1 103 ? -13.578 2.403 10.187 1.00 93.69 103 TYR A N 1
ATOM 832 C CA . TYR A 1 103 ? -12.447 1.471 10.123 1.00 93.69 103 TYR A CA 1
ATOM 833 C C . TYR A 1 103 ? -12.164 0.795 11.478 1.00 93.69 103 TYR A C 1
ATOM 835 O O . TYR A 1 103 ? -11.074 0.960 12.033 1.00 93.69 103 TYR A O 1
ATOM 843 N N . PRO A 1 104 ? -13.115 0.011 12.020 1.00 93.81 104 PRO A N 1
ATOM 844 C CA . PRO A 1 104 ? -12.876 -0.826 13.190 1.00 93.81 104 PRO A CA 1
ATOM 845 C C . PRO A 1 104 ? -11.969 -2.023 12.850 1.00 93.81 104 PRO A C 1
ATOM 847 O O . PRO A 1 104 ? -11.761 -2.368 11.685 1.00 93.81 104 PRO A O 1
ATOM 850 N N . GLU A 1 105 ? -11.455 -2.703 13.877 1.00 93.50 105 GLU A N 1
ATOM 851 C CA . GLU A 1 105 ? -10.493 -3.809 13.737 1.00 93.50 105 GLU A CA 1
ATOM 852 C C . GLU A 1 105 ? -10.955 -4.904 12.766 1.00 93.50 105 GLU A C 1
ATOM 854 O O . GLU A 1 105 ? -10.192 -5.348 11.912 1.00 93.50 105 GLU A O 1
ATOM 859 N N . ASN A 1 106 ? -12.224 -5.309 12.854 1.00 91.81 106 ASN A N 1
ATOM 860 C CA . ASN A 1 106 ? -12.801 -6.370 12.027 1.00 91.81 106 ASN A CA 1
ATOM 861 C C . ASN A 1 106 ? -12.935 -5.998 10.542 1.00 91.81 106 ASN A C 1
ATOM 863 O O . ASN A 1 106 ? -13.149 -6.885 9.723 1.00 91.81 106 ASN A O 1
ATOM 867 N N . VAL A 1 107 ? -12.856 -4.708 10.202 1.00 89.06 107 VAL A N 1
ATOM 868 C CA . VAL A 1 107 ? -12.856 -4.221 8.814 1.00 89.06 107 VAL A CA 1
ATOM 869 C C . VAL A 1 107 ? -11.437 -4.165 8.246 1.00 89.06 107 VAL A C 1
ATOM 871 O O . VAL A 1 107 ? -11.263 -4.267 7.034 1.00 89.06 107 VAL A O 1
ATOM 874 N N . VAL A 1 108 ? -10.436 -3.974 9.108 1.00 88.31 108 VAL A N 1
ATOM 875 C CA . VAL A 1 108 ? -9.030 -3.792 8.718 1.00 88.31 108 VAL A CA 1
ATOM 876 C C . VAL A 1 108 ? -8.228 -5.098 8.722 1.00 88.31 108 VAL A C 1
ATOM 878 O O . VAL A 1 108 ? -7.184 -5.165 8.074 1.00 88.31 108 VAL A O 1
ATOM 881 N N . LYS A 1 109 ? -8.706 -6.118 9.438 1.00 79.69 109 LYS A N 1
ATOM 882 C CA . LYS A 1 109 ? -8.131 -7.467 9.477 1.00 79.69 109 LYS A CA 1
ATOM 883 C C . LYS A 1 109 ? -8.292 -8.214 8.153 1.00 79.69 109 LYS A C 1
ATOM 885 O O . LYS A 1 109 ? -7.322 -8.917 7.790 1.00 79.69 109 LYS A O 1
#